Protein AF-A0A954R5W6-F1 (afdb_monomer)

Radius of gyration: 27.51 Å; Cα contacts (8 Å, |Δi|>4): 108; chains: 1; bounding box: 55×71×54 Å

Structure (mmCIF, N/CA/C/O backbone):
data_AF-A0A954R5W6-F1
#
_entry.id   AF-A0A954R5W6-F1
#
loop_
_atom_site.group_PDB
_atom_site.id
_atom_site.type_symbol
_atom_site.label_atom_id
_atom_site.label_alt_id
_atom_site.label_comp_id
_atom_site.label_asym_id
_atom_site.label_entity_id
_atom_site.label_seq_id
_atom_site.pdbx_PDB_ins_code
_atom_site.Cartn_x
_atom_site.Cartn_y
_atom_site.Cartn_z
_atom_site.occupancy
_atom_site.B_iso_or_equiv
_atom_site.auth_seq_id
_atom_site.auth_comp_id
_atom_site.auth_asym_id
_atom_site.auth_atom_id
_atom_site.pdbx_PDB_model_num
ATOM 1 N N . PHE A 1 1 ? 11.350 -0.983 -5.791 1.00 72.69 1 PHE A N 1
ATOM 2 C CA . PHE A 1 1 ? 9.907 -1.251 -5.670 1.00 72.69 1 PHE A CA 1
ATOM 3 C C . PHE A 1 1 ? 9.451 -1.275 -4.213 1.00 72.69 1 PHE A C 1
ATOM 5 O O . PHE A 1 1 ? 8.264 -1.115 -4.008 1.00 72.69 1 PHE A O 1
ATOM 12 N N . THR A 1 2 ? 10.356 -1.346 -3.229 1.00 81.62 2 THR A N 1
ATOM 13 C CA . THR A 1 2 ? 10.039 -1.202 -1.794 1.00 81.62 2 THR A CA 1
ATOM 14 C C . THR A 1 2 ? 10.583 0.105 -1.227 1.00 81.62 2 THR A C 1
ATOM 16 O O . THR A 1 2 ? 11.688 0.522 -1.595 1.00 81.62 2 THR A O 1
ATOM 19 N N . ASN A 1 3 ? 9.828 0.747 -0.337 1.00 83.06 3 ASN A N 1
ATOM 20 C CA . ASN A 1 3 ? 10.282 1.905 0.423 1.00 83.06 3 ASN A CA 1
ATOM 21 C C . ASN A 1 3 ? 11.009 1.399 1.677 1.00 83.06 3 ASN A C 1
ATOM 23 O O . ASN A 1 3 ? 10.400 0.838 2.579 1.00 83.06 3 ASN A O 1
ATOM 27 N N . ASN A 1 4 ? 12.330 1.574 1.733 1.00 84.25 4 ASN A N 1
ATOM 28 C CA . ASN A 1 4 ? 13.148 1.015 2.814 1.00 84.25 4 ASN A CA 1
ATOM 29 C C . ASN A 1 4 ? 12.971 1.746 4.159 1.00 84.25 4 ASN A C 1
ATOM 31 O O . ASN A 1 4 ? 13.339 1.209 5.199 1.00 84.25 4 ASN A O 1
ATOM 35 N N . ASN A 1 5 ? 12.452 2.977 4.137 1.00 84.75 5 ASN A N 1
ATOM 36 C CA . ASN A 1 5 ? 12.222 3.770 5.345 1.00 84.75 5 ASN A CA 1
ATOM 37 C C . ASN A 1 5 ? 10.812 3.545 5.897 1.00 84.75 5 ASN A C 1
ATOM 39 O O . ASN A 1 5 ? 10.626 3.507 7.109 1.00 84.75 5 ASN A O 1
ATOM 43 N N . SER A 1 6 ? 9.831 3.393 5.006 1.00 86.94 6 SER A N 1
ATOM 44 C CA . SER A 1 6 ? 8.439 3.124 5.356 1.00 86.94 6 SER A CA 1
ATOM 45 C C . SER A 1 6 ? 7.802 2.236 4.284 1.00 86.94 6 SER A C 1
ATOM 47 O O . SER A 1 6 ? 7.254 2.754 3.316 1.00 86.94 6 SER A O 1
ATOM 49 N N . PRO A 1 7 ? 7.863 0.899 4.423 1.00 88.75 7 PRO A N 1
ATOM 50 C CA . PRO A 1 7 ? 7.393 -0.026 3.386 1.00 88.75 7 PRO A CA 1
ATOM 51 C C . PRO A 1 7 ? 5.913 0.123 3.017 1.00 88.75 7 PRO A C 1
ATOM 53 O O . PRO A 1 7 ? 5.516 -0.306 1.942 1.00 88.75 7 PRO A O 1
ATOM 56 N N . LEU A 1 8 ? 5.107 0.724 3.898 1.00 91.38 8 LEU A N 1
ATOM 57 C CA . LEU A 1 8 ? 3.672 0.948 3.702 1.00 91.38 8 LEU A CA 1
ATOM 58 C C . LEU A 1 8 ? 3.342 2.307 3.061 1.00 91.38 8 LEU A C 1
ATOM 60 O O . LEU A 1 8 ? 2.208 2.502 2.639 1.00 91.38 8 LEU A O 1
ATOM 64 N N . ASP A 1 9 ? 4.308 3.228 3.012 1.00 91.56 9 ASP A N 1
ATOM 65 C CA . ASP A 1 9 ? 4.202 4.525 2.334 1.00 91.56 9 ASP A CA 1
ATOM 66 C C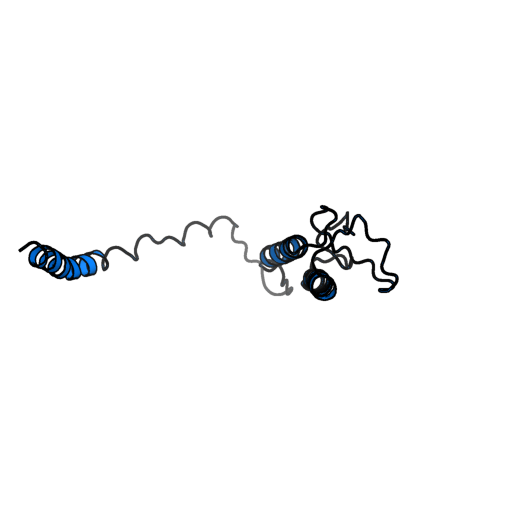 . ASP A 1 9 ? 4.668 4.345 0.882 1.00 91.56 9 ASP A C 1
ATOM 68 O O . ASP A 1 9 ? 5.864 4.371 0.553 1.00 91.56 9 ASP A O 1
ATOM 72 N N . VAL A 1 10 ? 3.695 4.063 0.023 1.00 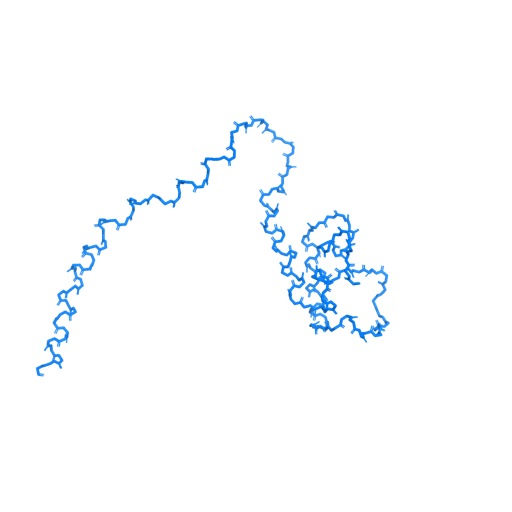89.94 10 VAL A N 1
ATOM 73 C CA . VAL A 1 10 ? 3.878 3.657 -1.370 1.00 89.94 10 VAL A CA 1
ATOM 74 C C . VAL A 1 10 ? 4.135 4.876 -2.245 1.00 89.94 10 VAL A C 1
ATOM 76 O O . VAL A 1 10 ? 4.887 4.780 -3.220 1.00 89.94 10 VAL A O 1
ATOM 79 N N . ASN A 1 11 ? 3.509 6.012 -1.928 1.00 89.88 11 ASN A N 1
ATOM 80 C CA . ASN A 1 11 ? 3.668 7.265 -2.666 1.00 89.88 11 ASN A CA 1
ATOM 81 C C . ASN A 1 11 ? 4.817 8.154 -2.153 1.00 89.88 11 ASN A C 1
ATOM 83 O O . ASN A 1 11 ? 5.134 9.145 -2.813 1.00 89.88 11 ASN A O 1
ATOM 87 N N . ALA A 1 12 ? 5.474 7.759 -1.060 1.00 88.12 12 ALA A N 1
ATOM 88 C CA . ALA A 1 12 ? 6.568 8.469 -0.409 1.00 88.12 12 ALA A CA 1
ATOM 89 C C . ALA A 1 12 ? 6.197 9.893 0.038 1.00 88.12 12 ALA A C 1
ATOM 91 O O . ALA A 1 12 ? 7.041 10.796 -0.009 1.00 88.12 12 ALA A O 1
ATOM 92 N N . ASP A 1 13 ? 4.945 10.107 0.454 1.00 88.62 13 ASP A N 1
ATOM 93 C CA . ASP A 1 13 ? 4.480 11.396 0.976 1.00 88.62 13 ASP A CA 1
ATOM 94 C C . ASP A 1 13 ? 4.753 11.581 2.482 1.00 88.62 13 ASP A C 1
ATOM 96 O O . ASP A 1 13 ? 4.564 12.677 3.020 1.00 88.62 13 ASP A O 1
ATOM 100 N N . GLY A 1 14 ? 5.282 10.544 3.140 1.00 89.12 14 GLY A N 1
ATOM 101 C CA . GLY A 1 14 ? 5.630 10.537 4.557 1.00 89.12 14 GLY A CA 1
ATOM 102 C C . GLY A 1 14 ? 4.498 10.079 5.477 1.00 89.12 14 GLY A C 1
ATOM 103 O O . GLY A 1 14 ? 4.717 9.978 6.687 1.00 89.12 14 GLY A O 1
ATOM 104 N N . PHE A 1 15 ? 3.318 9.776 4.939 1.00 90.38 15 PHE A N 1
ATOM 105 C CA . PHE A 1 15 ? 2.173 9.271 5.679 1.00 90.38 15 PHE A CA 1
ATOM 106 C C . PHE A 1 15 ? 1.707 7.950 5.079 1.00 90.38 15 PHE A C 1
ATOM 108 O O . PHE A 1 15 ? 1.677 7.768 3.874 1.00 90.38 15 PHE A O 1
ATOM 115 N N . VAL A 1 16 ? 1.282 7.023 5.933 1.00 91.44 16 VAL A N 1
ATOM 116 C CA . VAL A 1 16 ? 0.571 5.831 5.463 1.00 91.44 16 VAL A CA 1
ATOM 117 C C . VAL A 1 16 ? -0.915 6.156 5.491 1.00 91.44 16 VAL A C 1
ATOM 119 O O . VAL A 1 16 ? -1.506 6.314 6.563 1.00 91.44 16 VAL A O 1
ATOM 122 N N . SER A 1 17 ? -1.516 6.292 4.317 1.00 92.12 17 SER A N 1
ATOM 123 C CA . SER A 1 17 ? -2.901 6.717 4.145 1.00 92.12 17 SER A CA 1
ATOM 124 C C . SER A 1 17 ? -3.645 5.828 3.135 1.00 92.12 17 SER A C 1
ATOM 126 O O . SER A 1 17 ? -3.051 4.975 2.472 1.00 92.12 17 SER A O 1
ATOM 128 N N . PRO A 1 18 ? -4.974 5.981 2.981 1.00 94.00 18 PRO A N 1
ATOM 129 C CA . PRO A 1 18 ? -5.733 5.187 2.013 1.00 94.00 18 PRO A CA 1
ATOM 130 C C . PRO A 1 18 ? -5.233 5.305 0.563 1.00 94.00 18 PRO A C 1
ATOM 132 O O . PRO A 1 18 ? -5.507 4.414 -0.243 1.00 94.00 18 PRO A O 1
ATOM 135 N N . ILE A 1 19 ? -4.498 6.372 0.219 1.00 93.12 19 ILE A N 1
ATOM 136 C CA . ILE A 1 19 ? -3.912 6.531 -1.117 1.00 93.12 19 ILE A CA 1
ATOM 137 C C . ILE A 1 19 ? -2.900 5.420 -1.426 1.00 93.12 19 ILE A C 1
ATOM 139 O O . ILE A 1 19 ? -2.875 4.933 -2.555 1.00 93.12 19 ILE A O 1
ATOM 143 N N . ASP A 1 20 ? -2.136 4.959 -0.432 1.00 93.19 20 ASP A N 1
ATOM 144 C CA . ASP A 1 20 ? -1.105 3.937 -0.604 1.00 93.19 20 ASP A CA 1
ATOM 145 C C . ASP A 1 20 ? -1.723 2.603 -1.018 1.00 93.19 20 ASP A C 1
ATOM 147 O O . ASP A 1 20 ? -1.288 1.966 -1.978 1.00 93.19 20 ASP A O 1
ATOM 151 N N . ALA A 1 21 ? -2.828 2.229 -0.367 1.00 93.94 21 ALA A N 1
ATOM 152 C CA . ALA A 1 21 ? -3.591 1.038 -0.721 1.00 93.94 21 ALA A CA 1
ATOM 153 C C . ALA A 1 21 ? -4.178 1.147 -2.138 1.00 93.94 21 ALA A C 1
ATOM 155 O O . ALA A 1 21 ? -4.123 0.188 -2.912 1.00 93.94 21 ALA A O 1
ATOM 156 N N . LEU A 1 22 ? -4.714 2.318 -2.506 1.00 94.94 22 LEU A N 1
ATOM 157 C CA . LEU A 1 22 ? -5.298 2.542 -3.831 1.00 94.94 22 LEU A CA 1
ATOM 158 C C . LEU A 1 22 ? -4.263 2.435 -4.953 1.00 94.94 22 LEU A C 1
ATOM 160 O O . LEU A 1 22 ? -4.579 1.894 -6.013 1.00 94.94 22 LEU A O 1
ATOM 164 N N . VAL A 1 23 ? -3.034 2.906 -4.732 1.00 92.69 23 VAL A N 1
ATOM 165 C CA . VAL A 1 23 ? -1.949 2.775 -5.713 1.00 92.69 23 VAL A CA 1
ATOM 166 C C . VAL A 1 23 ? -1.670 1.300 -6.016 1.00 92.69 23 VAL A C 1
ATOM 168 O O . VAL A 1 23 ? -1.636 0.913 -7.187 1.00 92.69 23 VAL A O 1
ATOM 171 N N . ILE A 1 24 ? -1.538 0.458 -4.987 1.00 91.38 24 ILE A N 1
ATOM 172 C CA . ILE A 1 24 ? -1.259 -0.973 -5.171 1.00 91.38 24 ILE A CA 1
ATOM 173 C C . ILE A 1 24 ? -2.458 -1.685 -5.826 1.00 91.38 24 ILE A C 1
ATOM 175 O O . ILE A 1 24 ? -2.276 -2.459 -6.768 1.00 91.38 24 ILE A O 1
ATOM 179 N N . ILE A 1 25 ? -3.693 -1.390 -5.401 1.00 93.81 25 ILE A N 1
ATOM 180 C CA . ILE A 1 25 ? -4.916 -1.961 -5.998 1.00 93.81 25 ILE A CA 1
ATOM 181 C C . ILE A 1 25 ? -5.015 -1.611 -7.486 1.00 93.81 25 ILE A C 1
ATOM 183 O O . ILE A 1 25 ? -5.308 -2.479 -8.308 1.00 93.81 25 ILE A O 1
ATOM 187 N N . ASN A 1 26 ? -4.741 -0.359 -7.855 1.00 93.12 26 ASN A N 1
ATOM 188 C CA . ASN A 1 26 ? -4.749 0.057 -9.254 1.00 93.12 26 ASN A CA 1
ATOM 189 C C . ASN A 1 26 ? -3.673 -0.677 -10.063 1.00 93.12 26 ASN A C 1
ATOM 191 O O . ASN A 1 26 ? -3.960 -1.140 -11.166 1.00 93.12 26 ASN A O 1
ATOM 195 N N . ALA A 1 27 ? -2.472 -0.855 -9.505 1.00 90.81 27 ALA A N 1
ATOM 196 C CA . ALA A 1 27 ? -1.395 -1.606 -10.149 1.00 90.81 27 ALA A CA 1
ATOM 197 C C . ALA A 1 27 ? -1.727 -3.101 -10.330 1.00 90.81 27 ALA A C 1
ATOM 199 O O . ALA A 1 27 ? -1.322 -3.710 -11.329 1.00 90.81 27 ALA A O 1
ATOM 200 N N . LEU A 1 28 ? -2.465 -3.695 -9.387 1.00 91.38 28 LEU A N 1
ATOM 201 C CA . LEU A 1 28 ? -2.988 -5.059 -9.489 1.00 91.38 28 LEU A CA 1
ATOM 202 C C . LEU A 1 28 ? -4.102 -5.160 -10.535 1.00 91.38 28 LEU A C 1
ATOM 204 O O . LEU A 1 28 ? -4.115 -6.102 -11.319 1.00 91.38 28 LEU A O 1
ATOM 208 N N . ASN A 1 29 ? -5.008 -4.188 -10.598 1.00 92.56 29 ASN A N 1
ATOM 209 C CA . ASN A 1 29 ? -6.096 -4.190 -11.575 1.00 92.56 29 ASN A CA 1
ATOM 210 C C . ASN A 1 29 ? -5.609 -3.926 -13.008 1.00 92.56 29 ASN A C 1
ATOM 212 O O . ASN A 1 29 ? -6.213 -4.429 -13.953 1.00 92.56 29 ASN A O 1
ATOM 216 N N . SER A 1 30 ? -4.528 -3.159 -13.189 1.00 90.00 30 SER A N 1
ATOM 217 C CA . SER A 1 30 ? -3.998 -2.831 -14.518 1.00 90.00 30 SER A CA 1
ATOM 218 C C . SER A 1 30 ? -3.182 -3.961 -15.147 1.00 90.00 30 SER A C 1
ATOM 220 O O . SER A 1 30 ? -3.242 -4.156 -16.359 1.00 90.00 30 SER A O 1
ATOM 222 N N . GLY A 1 31 ? -2.424 -4.712 -14.342 1.00 86.31 31 GLY A N 1
ATOM 223 C CA . GLY A 1 31 ? -1.470 -5.705 -14.852 1.00 86.31 31 GLY A CA 1
ATOM 224 C C . GLY A 1 31 ? -1.415 -7.017 -14.076 1.00 86.31 31 GLY A C 1
ATOM 225 O O . GLY A 1 31 ? -0.515 -7.818 -14.316 1.00 86.31 31 GLY A O 1
ATOM 226 N N . GLY A 1 32 ? -2.333 -7.236 -13.133 1.00 89.44 32 GLY A N 1
ATOM 227 C CA . GLY A 1 32 ? -2.373 -8.429 -12.292 1.00 89.44 32 GLY A CA 1
ATOM 228 C C . GLY A 1 32 ? -1.196 -8.548 -11.323 1.00 89.44 32 GLY A C 1
ATOM 229 O O . GLY A 1 32 ? -0.315 -7.685 -11.248 1.00 89.44 32 GLY A O 1
ATOM 230 N N . ALA A 1 33 ? -1.177 -9.661 -10.591 1.00 91.00 33 ALA A N 1
ATOM 231 C CA . ALA A 1 33 ? -0.022 -10.050 -9.795 1.00 91.00 33 ALA A CA 1
ATOM 232 C C . ALA A 1 33 ? 1.143 -10.453 -10.713 1.00 91.00 33 ALA A C 1
ATOM 234 O O . ALA A 1 33 ? 0.949 -11.194 -11.680 1.00 91.00 33 ALA A O 1
ATOM 235 N N . ARG A 1 34 ? 2.349 -9.955 -10.434 1.00 91.00 34 ARG A N 1
ATOM 236 C CA . ARG A 1 34 ? 3.515 -10.121 -11.317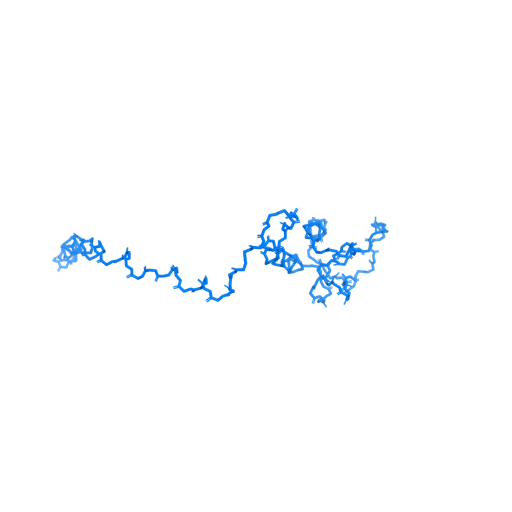 1.00 91.00 34 ARG A CA 1
ATOM 237 C C . ARG A 1 34 ? 4.825 -9.997 -10.559 1.00 91.00 34 ARG A C 1
ATOM 239 O O . ARG A 1 34 ? 4.893 -9.302 -9.552 1.00 91.00 34 ARG A O 1
ATOM 246 N N . SER A 1 35 ? 5.877 -10.626 -11.080 1.00 88.94 35 SER A N 1
ATOM 247 C CA . SER A 1 35 ? 7.226 -10.411 -10.556 1.00 88.94 35 SER A CA 1
ATOM 248 C C . SER A 1 35 ? 7.714 -9.005 -10.888 1.00 88.94 35 SER A C 1
ATOM 250 O O . SER A 1 35 ? 7.653 -8.571 -12.041 1.00 88.94 35 SER A O 1
ATOM 252 N N . LEU A 1 36 ? 8.231 -8.316 -9.877 1.00 83.19 36 LEU A N 1
ATOM 253 C CA . LEU A 1 36 ? 8.943 -7.048 -10.012 1.00 83.19 36 LEU A CA 1
ATOM 254 C C . LEU A 1 36 ? 10.440 -7.298 -10.242 1.00 83.19 36 LEU A C 1
ATOM 256 O O . LEU A 1 36 ? 11.117 -6.497 -10.888 1.00 83.19 36 LEU A O 1
ATOM 260 N N . MET A 1 37 ? 10.943 -8.456 -9.797 1.00 73.31 37 MET A N 1
ATOM 261 C CA . MET A 1 37 ? 12.265 -8.987 -10.122 1.00 73.31 37 MET A CA 1
ATOM 262 C C . MET A 1 37 ? 12.224 -9.714 -11.477 1.00 73.31 37 MET A C 1
ATOM 264 O O . MET A 1 37 ? 12.024 -10.925 -11.552 1.00 73.31 37 MET A O 1
ATOM 268 N N . GLY A 1 38 ? 12.366 -8.980 -12.580 1.00 60.25 38 GLY A N 1
ATOM 269 C CA . GLY A 1 38 ? 12.481 -9.584 -13.919 1.00 60.25 38 GLY A CA 1
ATOM 270 C C . GLY A 1 38 ? 11.842 -8.784 -15.049 1.00 60.25 38 GLY A C 1
ATOM 271 O O . GLY A 1 38 ? 12.142 -9.028 -16.216 1.00 60.25 38 GLY A O 1
ATOM 272 N N . GLY A 1 39 ? 11.012 -7.795 -14.723 1.00 52.75 39 GLY A N 1
ATOM 273 C CA . GLY A 1 39 ? 10.507 -6.846 -15.704 1.00 52.75 39 GLY A CA 1
ATOM 274 C C . GLY A 1 39 ? 11.586 -5.835 -16.076 1.00 52.75 39 GLY A C 1
ATOM 275 O O . GLY A 1 39 ? 11.773 -4.844 -15.375 1.00 52.75 39 GLY A O 1
ATOM 276 N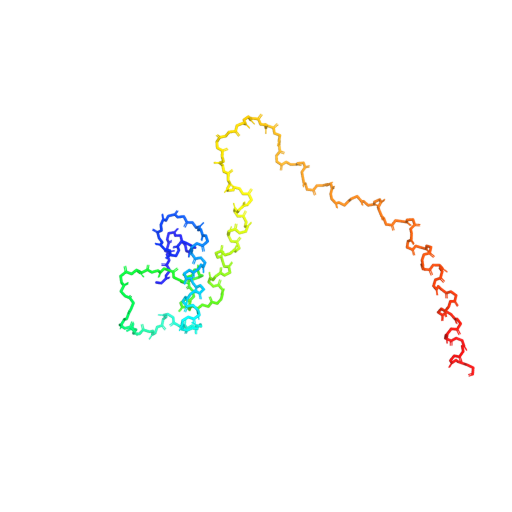 N . LEU A 1 40 ? 12.258 -6.048 -17.211 1.00 45.81 40 LEU A N 1
ATOM 277 C CA . LEU A 1 40 ? 12.670 -4.916 -18.038 1.00 45.81 40 LEU A CA 1
ATOM 278 C C . LEU A 1 40 ? 11.423 -4.049 -18.204 1.00 45.81 40 LEU A C 1
ATOM 280 O O . LEU A 1 40 ? 10.392 -4.543 -18.663 1.00 45.81 40 LEU A O 1
ATOM 284 N N . GLY A 1 41 ? 11.497 -2.820 -17.698 1.00 44.34 41 GLY A N 1
ATOM 285 C CA . GLY A 1 41 ? 10.364 -1.917 -17.620 1.00 44.34 41 GLY A CA 1
ATOM 286 C C . GLY A 1 41 ? 9.629 -1.872 -18.951 1.00 44.34 41 GLY A C 1
ATOM 287 O O . GLY A 1 41 ? 10.227 -1.578 -19.983 1.00 44.34 41 GLY A O 1
ATOM 288 N N . GLY A 1 42 ? 8.326 -2.153 -18.914 1.00 41.53 42 GLY A N 1
ATOM 289 C CA . GLY A 1 42 ? 7.431 -1.591 -19.907 1.00 41.53 42 GLY A CA 1
ATOM 290 C C . GLY A 1 42 ? 7.603 -0.081 -19.826 1.00 41.53 42 GLY A C 1
ATOM 291 O O . GLY A 1 42 ? 7.154 0.552 -18.872 1.00 41.53 42 GLY A O 1
ATOM 292 N N . GLU A 1 43 ? 8.362 0.456 -20.771 1.00 46.31 43 GLU A N 1
ATOM 293 C CA . GLU A 1 43 ? 8.553 1.877 -21.005 1.00 46.31 43 GLU A CA 1
ATOM 294 C C . GLU A 1 43 ? 7.167 2.494 -21.237 1.00 46.31 43 GLU A C 1
ATOM 296 O O . GLU A 1 43 ? 6.612 2.392 -22.328 1.00 46.31 43 GLU A O 1
ATOM 301 N N . GLY A 1 44 ? 6.535 3.039 -20.195 1.00 43.50 44 GLY A N 1
ATOM 302 C CA . GLY A 1 44 ? 5.150 3.494 -20.335 1.00 43.50 44 GLY A CA 1
ATOM 303 C C . GLY A 1 44 ? 4.563 4.333 -19.208 1.00 43.50 44 GLY A C 1
ATOM 304 O O . GLY A 1 44 ? 3.708 5.163 -19.491 1.00 43.50 44 GLY A O 1
ATOM 305 N N . GLU A 1 45 ? 5.017 4.207 -17.961 1.00 49.28 45 GLU A N 1
ATOM 306 C CA . GLU A 1 45 ? 4.441 4.989 -16.855 1.00 49.28 45 GLU A CA 1
ATOM 307 C C . GLU A 1 45 ? 5.511 5.879 -16.229 1.00 49.28 45 GLU A C 1
ATOM 309 O O . GLU A 1 45 ? 6.308 5.488 -15.377 1.00 49.28 45 GLU A O 1
ATOM 314 N N . GLY A 1 46 ? 5.577 7.097 -16.763 1.00 41.38 46 GLY A N 1
ATOM 315 C CA . GLY A 1 46 ? 6.519 8.119 -16.357 1.00 41.38 46 GLY A CA 1
ATOM 316 C C . GLY A 1 46 ? 6.444 8.459 -14.867 1.00 41.38 46 GLY A C 1
ATOM 317 O O . GLY A 1 46 ? 5.381 8.600 -14.276 1.00 41.38 46 GLY A O 1
ATOM 318 N N . ALA A 1 47 ? 7.628 8.690 -14.310 1.00 44.84 47 ALA A N 1
ATOM 319 C CA . ALA A 1 47 ? 7.908 9.722 -13.315 1.00 44.84 47 ALA A CA 1
ATOM 320 C C . ALA A 1 47 ? 7.216 9.679 -11.939 1.00 44.84 47 ALA A C 1
ATOM 322 O O . ALA A 1 47 ? 7.454 10.602 -11.164 1.00 44.84 47 ALA A O 1
ATOM 323 N N . ASN A 1 48 ? 6.492 8.622 -11.561 1.00 53.69 48 ASN A N 1
ATOM 324 C CA . ASN A 1 48 ? 6.195 8.383 -10.147 1.00 53.69 48 ASN A CA 1
ATOM 325 C C . ASN A 1 48 ? 6.641 6.979 -9.737 1.00 53.69 48 ASN A C 1
ATOM 327 O O . ASN A 1 48 ? 5.979 5.982 -10.018 1.00 53.69 48 ASN A O 1
ATOM 331 N N . ARG A 1 49 ? 7.832 6.890 -9.131 1.00 70.88 49 ARG A N 1
ATOM 332 C CA . ARG A 1 49 ? 8.356 5.630 -8.592 1.00 70.88 49 ARG A CA 1
ATOM 333 C C . ARG A 1 49 ? 7.582 5.292 -7.323 1.00 70.88 49 ARG A C 1
ATOM 335 O O . ARG A 1 49 ? 8.050 5.573 -6.229 1.00 70.88 49 ARG A O 1
ATOM 342 N N . PHE A 1 50 ? 6.414 4.691 -7.496 1.00 81.62 50 PHE A N 1
ATOM 343 C CA . PHE A 1 50 ? 5.673 4.099 -6.396 1.00 81.62 50 PHE A CA 1
ATOM 344 C C . PHE A 1 50 ? 6.395 2.862 -5.861 1.00 81.62 50 PHE A C 1
ATOM 346 O O . PHE A 1 50 ? 6.994 2.081 -6.612 1.00 81.62 50 PHE A O 1
ATOM 353 N N . PHE A 1 51 ? 6.319 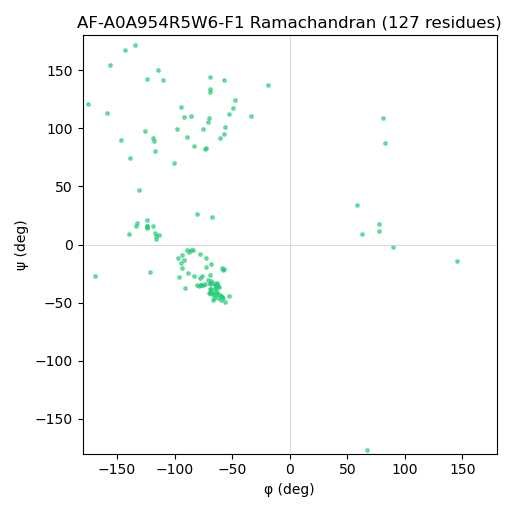2.681 -4.550 1.00 88.38 51 PHE A N 1
ATOM 354 C CA . PHE A 1 51 ? 6.909 1.560 -3.840 1.00 88.38 51 PHE A CA 1
ATOM 355 C C . PHE A 1 51 ? 5.849 0.500 -3.523 1.00 88.38 51 PHE A C 1
ATOM 357 O O . PHE A 1 51 ? 5.423 0.350 -2.388 1.00 88.38 51 PHE A O 1
ATOM 364 N N . ILE A 1 52 ? 5.378 -0.191 -4.562 1.00 89.56 52 ILE A N 1
ATOM 365 C CA . ILE A 1 52 ? 4.218 -1.097 -4.498 1.00 89.56 52 ILE A CA 1
ATOM 366 C C . ILE A 1 52 ? 4.488 -2.472 -3.866 1.00 89.56 52 ILE A C 1
ATOM 368 O O . ILE A 1 52 ? 3.542 -3.228 -3.681 1.00 89.56 52 ILE A O 1
ATOM 372 N N . ASP A 1 53 ? 5.750 -2.800 -3.586 1.00 90.19 53 ASP A N 1
ATOM 373 C CA . ASP A 1 53 ? 6.158 -4.023 -2.884 1.00 90.19 53 ASP A CA 1
ATOM 374 C C . ASP A 1 53 ? 6.384 -3.676 -1.415 1.00 90.19 53 ASP A C 1
ATOM 376 O O . ASP A 1 53 ? 7.421 -3.098 -1.060 1.00 90.19 53 ASP A O 1
ATOM 380 N N . THR A 1 54 ? 5.388 -3.973 -0.585 1.00 90.19 54 THR A N 1
ATOM 381 C CA . THR A 1 54 ? 5.373 -3.558 0.823 1.00 90.19 54 THR A CA 1
ATOM 382 C C . THR A 1 54 ? 5.943 -4.629 1.746 1.00 90.19 54 THR A C 1
ATOM 384 O O . THR A 1 54 ? 6.380 -4.308 2.854 1.00 90.19 54 THR A O 1
ATOM 387 N N . ASN A 1 55 ? 5.983 -5.891 1.301 1.00 91.12 55 ASN A N 1
ATOM 388 C CA . ASN A 1 55 ? 6.521 -7.014 2.072 1.00 91.12 55 ASN A CA 1
ATOM 389 C C . ASN A 1 55 ? 7.986 -7.361 1.714 1.00 91.12 55 ASN A C 1
ATOM 391 O O . ASN A 1 55 ? 8.636 -8.098 2.459 1.00 91.12 55 ASN A O 1
ATOM 395 N N . GLY A 1 56 ? 8.518 -6.800 0.626 1.00 89.44 56 GLY A N 1
ATOM 396 C CA . GLY A 1 56 ? 9.891 -6.957 0.150 1.00 89.44 56 GLY A CA 1
ATOM 397 C C . GLY A 1 56 ? 10.174 -8.277 -0.569 1.00 89.44 56 GLY A C 1
ATOM 398 O O . GLY A 1 56 ? 11.345 -8.656 -0.671 1.00 89.44 56 GLY A O 1
ATOM 399 N N . ASP A 1 57 ? 9.153 -9.005 -1.027 1.00 90.69 57 ASP A N 1
ATOM 400 C CA . ASP A 1 57 ? 9.326 -10.313 -1.670 1.00 90.69 57 ASP A CA 1
ATOM 401 C C . ASP A 1 57 ? 9.648 -10.227 -3.174 1.00 90.69 57 ASP A C 1
ATOM 403 O O . ASP A 1 57 ? 9.966 -11.239 -3.809 1.00 90.69 57 ASP A O 1
ATOM 407 N N . GLY A 1 58 ? 9.644 -9.017 -3.743 1.00 88.94 58 GLY A N 1
ATOM 408 C CA . GLY A 1 58 ? 9.931 -8.782 -5.151 1.00 88.94 58 GLY A CA 1
ATOM 409 C C . GLY A 1 58 ? 8.777 -9.116 -6.089 1.00 88.94 58 GLY A C 1
ATOM 410 O O . GLY A 1 58 ? 8.988 -9.163 -7.308 1.00 88.94 58 GLY A O 1
ATOM 411 N N . LEU A 1 59 ? 7.577 -9.349 -5.565 1.00 91.44 59 LEU A N 1
ATOM 412 C CA . LEU A 1 59 ? 6.347 -9.571 -6.307 1.00 91.44 59 LEU A CA 1
ATOM 413 C C . LEU A 1 59 ? 5.374 -8.420 -6.031 1.00 91.44 59 LEU A C 1
ATOM 415 O O . LEU A 1 59 ? 5.375 -7.807 -4.978 1.00 91.44 59 LEU A O 1
ATOM 419 N N . LEU A 1 60 ? 4.526 -8.118 -7.010 1.00 92.12 60 LEU A N 1
ATOM 420 C CA . LEU A 1 60 ? 3.294 -7.385 -6.761 1.00 92.12 60 LEU A CA 1
ATOM 421 C C . LEU A 1 60 ? 2.189 -8.415 -6.573 1.00 92.12 60 LEU A C 1
ATOM 423 O O . LEU A 1 60 ? 1.882 -9.171 -7.501 1.00 92.12 60 LEU A O 1
ATOM 427 N N . SER A 1 61 ? 1.576 -8.423 -5.400 1.00 93.88 61 SER A N 1
ATOM 428 C CA . SER A 1 61 ? 0.548 -9.374 -5.006 1.00 93.88 61 SER A CA 1
ATOM 429 C C . SER A 1 61 ? -0.531 -8.706 -4.140 1.00 93.88 61 SER A C 1
ATOM 431 O O . SER A 1 61 ? -0.348 -7.602 -3.628 1.00 93.88 61 SER A O 1
ATOM 433 N N . PRO A 1 62 ? -1.679 -9.367 -3.914 1.00 94.12 62 PRO A N 1
ATOM 434 C CA . PRO A 1 62 ? -2.651 -8.893 -2.930 1.00 94.12 62 PRO A CA 1
ATOM 435 C C . PRO A 1 62 ? -2.081 -8.772 -1.507 1.00 94.12 62 PRO A C 1
ATOM 437 O O . PRO A 1 62 ? -2.625 -8.012 -0.708 1.00 94.12 62 PRO A O 1
ATOM 440 N N . MET A 1 63 ? -0.997 -9.489 -1.183 1.00 94.25 63 MET A N 1
ATOM 441 C CA . MET A 1 63 ? -0.351 -9.413 0.130 1.00 94.25 63 MET A CA 1
ATOM 442 C C . MET A 1 63 ? 0.202 -8.011 0.405 1.00 94.25 63 MET A C 1
ATOM 444 O O . MET A 1 63 ? 0.120 -7.535 1.538 1.00 94.25 63 MET A O 1
ATOM 448 N N . ASP A 1 64 ? 0.664 -7.322 -0.640 1.00 92.56 64 ASP A N 1
ATOM 449 C CA . ASP A 1 64 ? 1.209 -5.970 -0.538 1.00 92.56 64 ASP A CA 1
ATOM 450 C C . ASP A 1 64 ? 0.150 -4.945 -0.110 1.00 92.56 64 ASP A C 1
ATOM 452 O O . ASP A 1 64 ? 0.411 -4.062 0.708 1.00 92.56 64 ASP A O 1
ATOM 456 N N . VAL A 1 65 ? -1.083 -5.103 -0.607 1.00 95.12 65 VAL A N 1
ATOM 457 C CA . VAL A 1 65 ? -2.243 -4.278 -0.222 1.00 95.12 65 VAL A CA 1
ATOM 458 C C . VAL A 1 65 ? -2.671 -4.562 1.216 1.00 95.12 65 VAL A C 1
ATOM 460 O O . VAL A 1 65 ? -3.025 -3.643 1.958 1.00 95.12 65 VAL A O 1
ATOM 463 N N . LEU A 1 66 ? -2.682 -5.839 1.611 1.00 95.44 66 LEU A N 1
ATOM 464 C CA . LEU A 1 66 ? -3.195 -6.255 2.916 1.00 95.44 66 LEU A CA 1
ATOM 465 C C . LEU A 1 66 ? -2.399 -5.638 4.068 1.00 95.44 66 LEU A C 1
ATOM 467 O O . LEU A 1 66 ? -3.004 -5.249 5.067 1.00 95.44 66 LEU A O 1
ATOM 471 N N . GLY A 1 67 ? -1.079 -5.490 3.916 1.00 92.19 67 GLY A N 1
ATOM 472 C CA . GLY A 1 67 ? -0.236 -4.811 4.904 1.00 92.19 67 GLY A CA 1
ATOM 473 C C . GLY A 1 67 ? -0.688 -3.373 5.174 1.00 92.19 67 GLY A C 1
ATOM 474 O O . GLY A 1 67 ? -0.852 -2.981 6.331 1.00 92.19 67 GLY A O 1
ATOM 475 N N . VAL A 1 68 ? -0.975 -2.615 4.110 1.00 92.12 68 VAL A N 1
ATOM 476 C CA . VAL A 1 68 ? -1.439 -1.222 4.206 1.00 92.12 68 VAL A CA 1
ATOM 477 C C . VAL A 1 68 ? -2.826 -1.149 4.842 1.00 92.12 68 VAL A C 1
ATOM 479 O O . VAL A 1 68 ? -3.036 -0.384 5.779 1.00 92.12 68 VAL A O 1
ATOM 482 N N . ILE A 1 69 ? -3.775 -1.977 4.393 1.00 93.62 69 ILE A N 1
ATOM 483 C CA . ILE A 1 69 ? -5.139 -1.996 4.951 1.00 93.62 69 ILE A CA 1
ATOM 484 C C . ILE A 1 69 ? -5.120 -2.357 6.436 1.00 93.62 69 ILE A C 1
ATOM 486 O O . ILE A 1 69 ? -5.818 -1.728 7.232 1.00 93.62 69 ILE A O 1
ATOM 490 N N . ASN A 1 70 ? 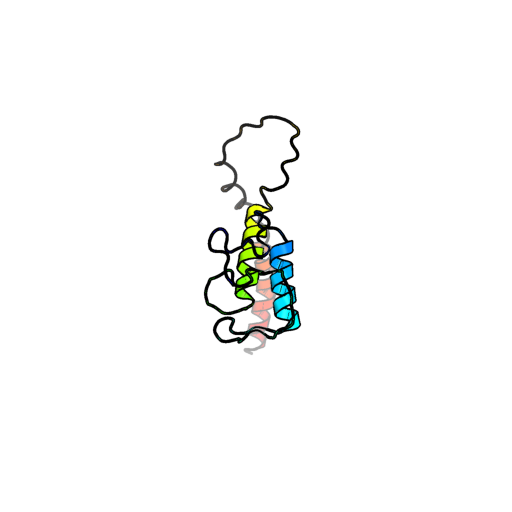-4.325 -3.356 6.821 1.00 93.88 70 ASN A N 1
ATOM 491 C CA . ASN A 1 70 ? -4.221 -3.757 8.216 1.00 93.88 70 ASN A CA 1
ATOM 492 C C . ASN A 1 70 ? -3.668 -2.615 9.074 1.00 93.88 70 ASN A C 1
ATOM 494 O O . ASN A 1 70 ? -4.265 -2.286 10.096 1.00 93.88 70 ASN A O 1
ATOM 498 N N . TYR A 1 71 ? -2.598 -1.957 8.618 1.00 93.31 71 TYR A N 1
ATOM 499 C CA . TYR A 1 71 ? -2.060 -0.777 9.292 1.00 93.31 71 TYR A CA 1
ATOM 500 C C . TYR A 1 71 ? -3.122 0.311 9.458 1.00 93.31 71 TYR A C 1
ATOM 502 O O . TYR A 1 71 ? -3.339 0.790 10.572 1.00 93.31 71 TYR A O 1
ATOM 510 N N . LEU A 1 72 ? -3.835 0.655 8.381 1.00 91.62 72 LEU A N 1
ATOM 511 C CA . LEU A 1 72 ? -4.887 1.664 8.427 1.00 91.62 72 LEU A CA 1
ATOM 512 C C . LEU A 1 72 ? -5.973 1.273 9.425 1.00 91.62 72 LEU A C 1
ATOM 514 O O . LEU A 1 72 ? -6.333 2.098 10.252 1.00 91.62 72 LEU A O 1
ATOM 518 N N . ASN A 1 73 ? -6.447 0.030 9.438 1.00 91.19 73 ASN A N 1
ATOM 519 C CA . ASN A 1 73 ? -7.472 -0.402 10.390 1.00 91.19 73 ASN A CA 1
ATOM 520 C C . ASN A 1 73 ? -6.986 -0.353 11.847 1.00 91.19 73 ASN A C 1
ATOM 522 O O . ASN A 1 73 ? -7.765 -0.013 12.736 1.00 91.19 73 ASN A O 1
ATOM 526 N N . THR A 1 74 ? -5.704 -0.635 12.101 1.00 90.56 74 THR A N 1
ATOM 527 C CA . THR A 1 74 ? -5.125 -0.549 13.452 1.00 90.56 74 THR A CA 1
ATOM 528 C C . THR A 1 74 ? -4.867 0.889 13.913 1.00 90.56 74 THR A C 1
ATOM 530 O O . THR A 1 74 ? -5.071 1.205 15.086 1.00 90.56 74 THR A O 1
ATOM 533 N N . ASN A 1 75 ? -4.481 1.785 13.000 1.00 82.31 75 ASN A N 1
ATOM 534 C CA . ASN A 1 75 ? -4.150 3.178 13.316 1.00 82.31 75 ASN A CA 1
ATOM 535 C C . ASN A 1 75 ? -5.329 4.150 13.142 1.00 82.31 75 ASN A C 1
ATOM 537 O O . ASN A 1 75 ? -5.299 5.245 13.700 1.00 82.31 75 ASN A O 1
ATOM 541 N N . SER A 1 76 ? -6.400 3.755 12.450 1.00 65.69 76 SER A N 1
ATOM 542 C CA . SER A 1 76 ? -7.617 4.569 12.279 1.00 65.69 76 SER A CA 1
ATOM 543 C C . SER A 1 76 ? -8.408 4.737 13.582 1.00 65.69 76 SER A C 1
ATOM 545 O O . SER A 1 76 ? -9.198 5.668 13.693 1.00 65.69 76 SER A O 1
ATOM 547 N N . GLY A 1 77 ? -8.158 3.900 14.599 1.00 56.44 77 GLY A N 1
ATOM 548 C CA . GLY A 1 77 ? -8.666 4.104 15.963 1.00 56.44 77 GLY A CA 1
ATOM 549 C C . GLY A 1 77 ? -7.979 5.242 16.737 1.00 56.44 77 GLY A C 1
ATOM 550 O O . GLY A 1 77 ? -8.476 5.641 17.783 1.00 56.44 77 GLY A O 1
ATOM 551 N N . HIS A 1 78 ? -6.863 5.779 16.227 1.00 54.34 78 HIS A N 1
ATOM 552 C CA . HIS A 1 78 ? -6.027 6.786 16.898 1.00 54.34 78 HIS A CA 1
ATOM 553 C C . HIS A 1 78 ? -5.818 8.067 16.059 1.00 54.34 78 HIS A C 1
ATOM 555 O O . HIS A 1 78 ? -4.941 8.870 16.367 1.00 54.34 78 HIS A O 1
ATOM 561 N N . GLY A 1 79 ? -6.601 8.271 14.992 1.00 51.16 79 GLY A N 1
ATOM 562 C CA . GLY A 1 79 ? -6.261 9.206 13.913 1.00 51.16 79 GLY A CA 1
ATOM 563 C C . GLY A 1 79 ? -7.354 10.184 13.487 1.00 51.16 79 GLY A C 1
ATOM 564 O O . GLY A 1 79 ? -7.566 10.367 12.296 1.00 51.16 79 GLY A O 1
ATOM 565 N N . ALA A 1 80 ? -8.021 10.837 14.437 1.00 49.56 80 ALA A N 1
ATOM 566 C CA . ALA A 1 80 ? -8.622 12.152 14.215 1.00 49.56 80 ALA A CA 1
ATOM 567 C C . ALA A 1 80 ? -8.374 13.006 15.462 1.00 49.56 80 ALA A C 1
ATOM 569 O O . ALA A 1 80 ? -9.264 13.218 16.283 1.00 49.56 80 ALA A O 1
ATO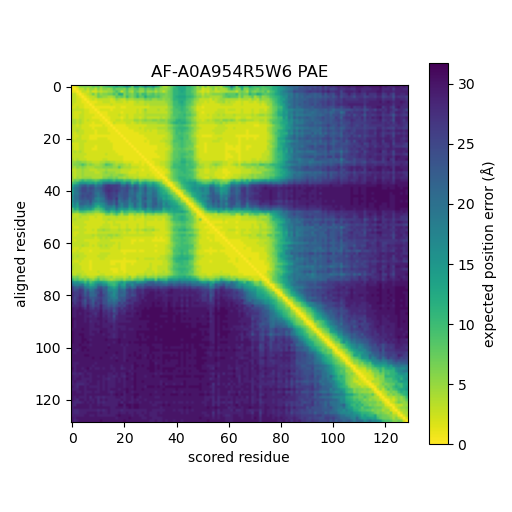M 570 N N . VAL A 1 81 ? -7.134 13.469 15.627 1.00 51.25 81 VAL A N 1
ATOM 571 C CA . VAL A 1 81 ? -6.826 14.537 16.583 1.00 51.25 81 VAL A CA 1
ATOM 572 C C . VAL A 1 81 ? -7.375 15.836 15.996 1.00 51.25 81 VAL A C 1
ATOM 574 O O . VAL A 1 81 ? -6.688 16.588 15.311 1.00 51.25 81 VAL A O 1
ATOM 577 N N . GLY A 1 82 ? -8.669 16.059 16.216 1.00 51.94 82 GLY A N 1
ATOM 578 C CA . GLY A 1 82 ? -9.184 17.406 16.368 1.00 51.94 82 GLY A CA 1
ATOM 579 C C . GLY A 1 82 ? -8.666 17.920 17.705 1.00 51.94 82 GLY A C 1
ATOM 580 O O . GLY A 1 82 ? -9.059 17.419 18.753 1.00 51.94 82 GLY A O 1
ATOM 581 N N . GLU A 1 83 ? -7.736 18.867 17.656 1.00 62.16 83 GLU A N 1
ATOM 582 C CA . GLU A 1 83 ? -7.271 19.637 18.809 1.00 62.16 83 GLU A CA 1
ATOM 583 C C . GLU A 1 83 ? -8.467 20.412 19.390 1.00 62.16 83 GLU A C 1
ATOM 585 O O . GLU A 1 83 ? -8.807 21.502 18.930 1.00 62.16 83 GLU A O 1
ATOM 590 N N . GLY A 1 84 ? -9.154 19.810 20.357 1.00 61.03 84 GLY A N 1
ATOM 591 C CA . GLY A 1 84 ? -10.316 20.389 21.012 1.00 61.03 84 GLY A CA 1
ATOM 592 C C . GLY A 1 84 ? -10.802 19.500 22.149 1.00 61.03 84 GLY A C 1
ATOM 593 O O . GLY A 1 84 ? -11.199 18.362 21.939 1.00 61.03 84 GLY A O 1
ATOM 594 N N . GLU A 1 85 ? -10.813 20.079 23.346 1.00 56.22 85 GLU A N 1
ATOM 595 C CA . GLU A 1 85 ? -11.497 19.624 24.560 1.00 56.22 85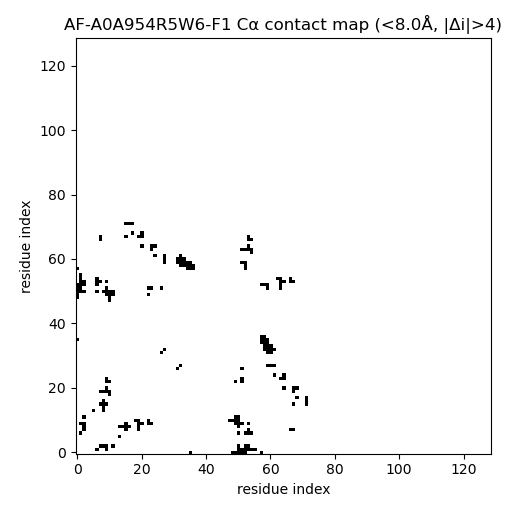 GLU A CA 1
ATOM 596 C C . GLU A 1 85 ? -10.806 18.550 25.431 1.00 56.22 85 GLU A C 1
ATOM 598 O O . GLU A 1 85 ? -11.137 17.370 25.425 1.00 56.22 85 GLU A O 1
ATOM 603 N N . GLY A 1 86 ? -9.955 19.033 26.343 1.00 52.47 86 GLY A N 1
ATOM 604 C CA . GLY A 1 86 ? -10.037 18.639 27.752 1.00 52.47 86 GLY A CA 1
ATOM 605 C C . GLY A 1 86 ? -9.411 17.302 28.146 1.00 52.47 86 GLY A C 1
ATOM 606 O O . GLY A 1 86 ? -9.973 16.233 27.941 1.00 52.47 86 GLY A O 1
ATOM 607 N N . SER A 1 87 ? -8.298 17.405 28.874 1.00 57.19 87 SER A N 1
ATOM 608 C CA . SER A 1 87 ? -7.748 16.352 29.730 1.00 57.19 87 SER A CA 1
ATOM 609 C C . SER A 1 87 ? -8.844 15.496 30.382 1.00 57.19 87 SER A C 1
ATOM 611 O O . SER A 1 87 ? -9.554 15.942 31.287 1.00 57.19 87 SER A O 1
ATOM 613 N N . ARG A 1 88 ? -8.946 14.240 29.948 1.00 52.34 88 ARG A N 1
ATOM 614 C CA . ARG A 1 88 ? -9.452 13.149 30.775 1.00 52.34 88 ARG A CA 1
ATOM 615 C C . ARG A 1 88 ? -8.336 12.135 30.930 1.00 52.34 88 ARG A C 1
ATOM 617 O O . ARG A 1 88 ? -8.189 11.198 30.157 1.00 52.34 88 ARG A O 1
ATOM 624 N N . SER A 1 89 ? -7.542 12.365 31.965 1.00 55.97 89 SER A N 1
ATOM 625 C CA . SER A 1 89 ? -6.827 11.304 32.653 1.00 55.97 89 SER A CA 1
ATOM 626 C C . SER A 1 89 ? -7.817 10.207 33.051 1.00 55.97 89 SER A C 1
ATOM 628 O O . SER A 1 89 ? -8.657 10.427 33.925 1.00 55.97 89 SER A O 1
ATOM 630 N N . SER A 1 90 ? -7.702 9.035 32.442 1.00 52.41 90 SER A N 1
ATOM 631 C CA . SER A 1 90 ? -8.097 7.778 33.079 1.00 52.41 90 SER A CA 1
ATOM 632 C C . SER A 1 90 ? -7.390 6.616 32.387 1.00 52.41 90 SER A C 1
ATOM 634 O O . SER A 1 90 ? -7.613 6.356 31.209 1.00 52.41 90 SER A O 1
ATOM 636 N N . ASP A 1 91 ? -6.507 6.002 33.164 1.00 46.09 91 ASP A N 1
ATOM 637 C CA . ASP A 1 91 ? -5.663 4.826 32.963 1.00 46.09 91 ASP A CA 1
ATOM 638 C C . ASP A 1 91 ? -6.034 3.828 31.842 1.00 46.09 91 ASP A C 1
ATOM 640 O O . ASP A 1 91 ? -7.182 3.387 31.747 1.00 46.09 91 ASP A O 1
ATOM 644 N N . PRO A 1 92 ? -5.045 3.334 31.068 1.00 47.56 92 PRO A N 1
ATOM 645 C CA . PRO A 1 92 ? -5.268 2.399 29.964 1.00 47.56 92 PRO A CA 1
ATOM 646 C C . PRO A 1 92 ? -5.439 0.927 30.399 1.00 47.56 92 PRO A C 1
ATOM 648 O O . PRO A 1 92 ? -5.158 0.030 29.611 1.00 47.56 92 PRO A O 1
ATOM 651 N N . LEU A 1 93 ? -5.890 0.639 31.627 1.00 45.31 93 LEU A N 1
ATOM 652 C CA . LEU A 1 93 ? -5.960 -0.739 32.155 1.00 45.31 93 LEU A CA 1
ATOM 653 C C . LEU A 1 93 ? -7.352 -1.197 32.637 1.00 45.31 93 LEU A C 1
ATOM 655 O O . LEU A 1 93 ? -7.445 -2.211 33.318 1.00 45.31 93 LEU A O 1
ATOM 659 N N . ALA A 1 94 ? -8.440 -0.509 32.269 1.00 49.78 94 ALA A N 1
ATOM 660 C CA . ALA A 1 94 ? -9.797 -0.841 32.744 1.00 49.78 94 ALA A CA 1
ATOM 661 C C . ALA A 1 94 ? -10.815 -1.226 31.645 1.00 49.78 94 ALA A C 1
ATOM 663 O O . ALA A 1 94 ? -12.015 -1.211 31.903 1.00 49.78 94 ALA A O 1
ATOM 664 N N . ALA A 1 95 ? -10.377 -1.557 30.423 1.00 48.84 95 ALA A N 1
ATOM 665 C CA . ALA A 1 95 ? -11.289 -1.764 29.283 1.00 48.84 95 ALA A CA 1
ATOM 666 C C . ALA A 1 95 ? -11.179 -3.130 28.577 1.00 48.84 95 ALA A C 1
ATOM 668 O O . ALA A 1 95 ? -11.692 -3.278 27.471 1.00 48.84 95 ALA A O 1
ATOM 669 N N . SER A 1 96 ? -10.549 -4.137 29.191 1.00 48.53 96 SER A N 1
ATOM 670 C CA . SER A 1 96 ? -10.509 -5.504 28.636 1.00 48.53 96 SER A CA 1
ATOM 671 C C . SER A 1 96 ? -11.213 -6.565 29.488 1.00 48.53 96 SER A C 1
ATOM 673 O O . SER A 1 96 ? -11.158 -7.732 29.121 1.00 48.53 96 SER A O 1
ATOM 675 N N . ASP A 1 97 ? -11.885 -6.190 30.583 1.00 49.47 97 ASP A N 1
ATOM 676 C CA . ASP A 1 97 ? -12.439 -7.149 31.562 1.00 49.47 97 ASP A CA 1
ATOM 677 C C . ASP A 1 97 ? -13.956 -7.005 31.811 1.00 49.47 97 ASP A C 1
ATOM 679 O O . ASP A 1 97 ? -14.469 -7.416 32.842 1.00 49.47 97 ASP A O 1
ATOM 683 N N . ALA A 1 98 ? -14.705 -6.393 30.883 1.00 49.84 98 ALA A N 1
ATOM 684 C CA . ALA A 1 98 ? -16.135 -6.108 31.094 1.00 49.84 98 ALA A CA 1
ATOM 685 C C . ALA A 1 98 ? -17.066 -6.495 29.929 1.00 49.84 98 ALA A C 1
ATOM 687 O O . ALA A 1 98 ? -18.191 -6.007 29.858 1.00 49.84 98 ALA A O 1
ATOM 688 N N . VAL A 1 99 ? -16.631 -7.365 29.008 1.00 47.38 99 VAL A N 1
ATOM 689 C CA . VAL A 1 99 ? -17.456 -7.784 27.848 1.00 47.38 99 VAL A CA 1
ATOM 690 C C . VAL A 1 99 ? -17.830 -9.265 27.815 1.00 47.38 99 VAL A C 1
ATOM 692 O O . VAL A 1 99 ? -18.489 -9.701 26.877 1.00 47.38 99 VAL A O 1
ATOM 695 N N . TYR A 1 100 ? -17.522 -10.015 28.871 1.00 49.81 100 TYR A N 1
ATOM 696 C CA . TYR A 1 100 ? -18.207 -11.273 29.170 1.00 49.81 100 TYR A CA 1
ATOM 697 C C . TYR A 1 100 ? -18.916 -11.113 30.514 1.00 49.81 100 TYR A C 1
ATOM 699 O O . TYR A 1 100 ? -18.406 -11.494 31.561 1.00 49.81 100 TYR A O 1
ATOM 707 N N . SER A 1 101 ? -20.084 -10.466 30.485 1.00 47.69 101 SER A N 1
ATOM 708 C CA . SER A 1 101 ? -21.069 -10.705 31.536 1.00 47.69 101 SER A CA 1
ATOM 709 C C . SER A 1 101 ? -21.613 -12.108 31.295 1.00 47.69 101 SER A C 1
ATOM 711 O O . SER A 1 101 ? -22.370 -12.351 30.359 1.00 47.69 101 SER A O 1
ATOM 713 N N . ASP A 1 102 ? -21.166 -13.025 32.140 1.00 52.31 102 ASP A N 1
ATOM 714 C CA . ASP A 1 102 ? -21.559 -14.433 32.244 1.00 52.31 102 ASP A CA 1
ATOM 715 C C . ASP A 1 102 ? -23.019 -14.609 32.734 1.00 52.31 102 ASP A C 1
ATOM 717 O O . ASP A 1 102 ? -23.375 -15.643 33.274 1.00 52.31 102 ASP A O 1
ATOM 721 N N . ASP A 1 103 ? -23.877 -13.594 32.549 1.00 55.75 103 ASP A N 1
ATOM 722 C CA . ASP A 1 103 ? -25.207 -13.477 33.176 1.00 55.75 103 ASP A CA 1
ATOM 723 C C . ASP A 1 103 ? -26.361 -13.317 32.156 1.00 55.75 103 ASP A C 1
ATOM 725 O O . ASP A 1 103 ? -27.467 -12.918 32.518 1.00 55.75 103 ASP A O 1
ATOM 729 N N . LEU A 1 104 ? -26.148 -13.596 30.860 1.00 52.44 104 LEU A N 1
ATOM 730 C CA . LEU A 1 104 ? -27.199 -13.463 29.825 1.00 52.44 104 LEU A CA 1
ATOM 731 C C . LEU A 1 104 ? -27.607 -14.768 29.120 1.00 52.44 104 LEU A C 1
ATOM 733 O O . LEU A 1 104 ? -28.366 -14.709 28.151 1.00 52.44 104 LEU A O 1
ATOM 737 N N . PHE A 1 105 ? -27.170 -15.941 29.594 1.00 51.69 105 PHE A N 1
ATOM 738 C CA . PHE A 1 105 ? -27.481 -17.213 28.922 1.00 51.69 105 PHE A CA 1
ATOM 739 C C . PHE A 1 105 ? -27.962 -18.370 29.814 1.00 51.69 105 PHE A C 1
ATOM 741 O O . PHE A 1 105 ? -27.993 -19.489 29.313 1.00 51.69 105 PHE A O 1
ATOM 748 N N . ASP A 1 106 ? -28.386 -18.152 31.064 1.00 55.41 106 ASP A N 1
ATOM 749 C CA . ASP A 1 106 ? -28.774 -19.286 31.934 1.00 55.41 106 ASP A CA 1
ATOM 750 C C . ASP A 1 106 ? -30.289 -19.593 31.969 1.00 55.41 106 ASP A C 1
ATOM 752 O O . ASP A 1 106 ? -30.689 -20.746 32.066 1.00 55.41 106 ASP A O 1
ATOM 756 N N . ASP A 1 107 ? -31.179 -18.617 31.757 1.00 56.34 107 ASP A N 1
ATOM 757 C CA . ASP A 1 107 ? -32.598 -18.844 32.105 1.00 56.34 107 ASP A CA 1
ATOM 758 C C . ASP A 1 107 ? -33.498 -19.362 30.959 1.00 56.34 107 ASP A C 1
ATOM 760 O O . ASP A 1 107 ? -34.654 -19.708 31.194 1.00 56.34 107 ASP A O 1
ATOM 764 N N . GLY A 1 108 ? -33.022 -19.402 29.705 1.00 54.12 108 GLY A N 1
ATOM 765 C CA . GLY A 1 108 ? -33.892 -19.648 28.534 1.00 54.12 108 GLY A CA 1
ATOM 766 C C . GLY A 1 108 ? -33.550 -20.858 27.660 1.00 54.12 108 GLY A C 1
ATOM 767 O O . GLY A 1 108 ? -34.417 -21.379 26.953 1.00 54.12 108 GLY A O 1
ATOM 768 N N . VAL A 1 109 ? -32.297 -21.318 27.674 1.00 59.31 109 VAL A N 1
ATOM 769 C CA . VAL A 1 109 ? -31.860 -22.431 26.812 1.00 59.31 109 VAL A CA 1
ATOM 770 C C . VAL A 1 109 ? -32.320 -23.785 27.347 1.00 59.31 109 VAL A C 1
ATOM 772 O O . VAL A 1 109 ? -32.726 -24.637 26.556 1.00 59.31 109 VAL A O 1
ATOM 775 N N . ASP A 1 110 ? -32.369 -23.950 28.668 1.00 61.50 110 ASP A N 1
ATOM 776 C CA . ASP A 1 110 ? -32.863 -25.175 29.301 1.00 61.50 110 ASP A CA 1
ATOM 777 C C . ASP A 1 110 ? -34.374 -25.359 29.110 1.00 61.50 110 ASP A C 1
ATOM 779 O O . ASP A 1 110 ? -34.839 -26.480 28.889 1.00 61.50 110 ASP A O 1
ATOM 783 N N . GLU A 1 111 ? -35.152 -24.270 29.084 1.00 65.31 111 GLU A N 1
ATOM 784 C CA . GLU A 1 111 ? -36.587 -24.337 28.787 1.00 65.31 111 GLU A CA 1
ATOM 785 C C . GLU A 1 111 ? -36.842 -24.723 27.318 1.00 65.31 111 GLU A C 1
ATOM 787 O O . GLU A 1 111 ? -37.696 -25.568 27.033 1.00 65.31 111 GLU A O 1
ATOM 792 N N . LEU A 1 112 ? -36.060 -24.181 26.375 1.00 59.88 112 LEU A N 1
ATOM 793 C CA . LEU A 1 112 ? -36.190 -24.499 24.949 1.00 59.88 112 LEU A CA 1
ATOM 794 C C . LEU A 1 112 ? -35.748 -25.940 24.631 1.00 59.88 112 LEU A C 1
ATOM 796 O O . LEU A 1 112 ? -36.393 -26.627 23.833 1.00 59.88 112 LEU A O 1
ATOM 800 N N . ILE A 1 113 ? -34.687 -26.430 25.284 1.00 63.38 113 ILE A N 1
ATOM 801 C CA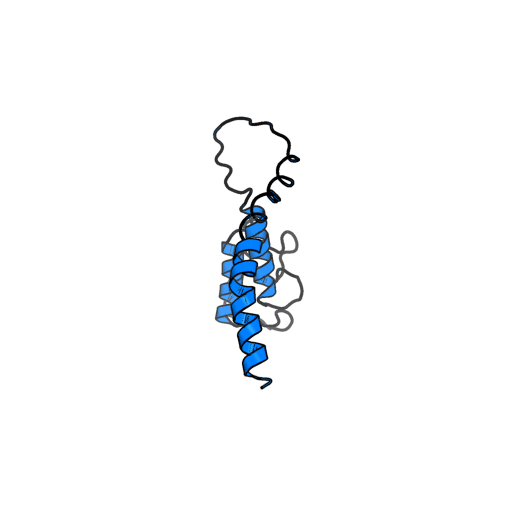 . ILE A 1 113 ? -34.249 -27.830 25.183 1.00 63.38 113 ILE A CA 1
ATOM 802 C C . ILE A 1 113 ? -35.276 -28.766 25.843 1.00 63.38 113 ILE A C 1
ATOM 804 O O . ILE A 1 113 ? -35.591 -29.820 25.283 1.00 63.38 113 ILE A O 1
ATOM 808 N N . GLY A 1 114 ? -35.871 -28.364 26.971 1.00 63.12 114 GLY A N 1
ATOM 809 C CA . GLY A 1 114 ? -36.942 -29.104 27.643 1.00 63.12 114 GLY A CA 1
ATOM 810 C C . GLY A 1 114 ? -38.220 -29.238 26.805 1.00 63.12 114 GLY A C 1
ATOM 811 O O . GLY A 1 114 ? -38.861 -30.290 26.830 1.00 63.12 114 GLY A O 1
ATOM 812 N N . GLN A 1 115 ? -38.563 -28.219 26.010 1.00 60.69 115 GLN A N 1
ATOM 813 C CA . GLN A 1 115 ? -39.727 -28.245 25.115 1.00 60.69 115 GLN A CA 1
ATOM 814 C C . GLN A 1 115 ? -39.492 -29.058 23.827 1.00 60.69 115 GLN A C 1
ATOM 816 O O . GLN A 1 115 ? -40.443 -29.639 23.303 1.00 60.69 115 GLN A O 1
ATOM 821 N N . LEU A 1 116 ? -38.248 -29.162 23.333 1.00 60.75 116 LEU A N 1
ATOM 822 C CA . LEU A 1 116 ? -37.914 -29.973 22.147 1.00 60.75 116 LEU A CA 1
ATOM 823 C C . LEU A 1 116 ? -37.704 -31.468 22.452 1.00 60.75 116 LEU A C 1
ATOM 825 O O . LEU A 1 116 ? -37.924 -32.313 21.582 1.00 60.75 116 LEU A O 1
ATOM 829 N N . ALA A 1 117 ? -37.286 -31.814 23.673 1.00 61.34 117 ALA A N 1
ATOM 830 C CA . ALA A 1 117 ? -36.994 -33.191 24.077 1.00 61.34 117 ALA A CA 1
ATOM 831 C C . ALA A 1 117 ? -38.128 -34.220 23.822 1.00 61.34 117 ALA A C 1
ATOM 833 O O . ALA A 1 117 ? -37.824 -35.299 23.296 1.00 61.34 117 ALA A O 1
ATOM 834 N N . PRO A 1 118 ? -39.420 -33.948 24.119 1.00 63.25 118 PRO A N 1
ATOM 835 C CA . PRO A 1 118 ? -40.475 -34.947 23.926 1.00 63.25 118 PRO A CA 1
ATOM 836 C C . PRO A 1 118 ? -40.760 -35.262 22.448 1.00 63.25 118 PRO A C 1
ATOM 838 O O . PRO A 1 118 ? -41.106 -36.401 22.123 1.00 63.25 118 PRO A O 1
ATOM 841 N N . ASP A 1 119 ? -40.590 -34.288 21.551 1.00 60.78 119 ASP A N 1
ATOM 842 C CA . ASP A 1 119 ? -40.888 -34.440 20.118 1.00 60.78 119 ASP A CA 1
ATOM 843 C C . ASP A 1 119 ? -39.784 -35.234 19.394 1.00 60.78 119 ASP A C 1
ATOM 845 O O . ASP A 1 119 ? -40.036 -36.081 18.526 1.00 60.78 119 ASP A O 1
ATOM 849 N N . ILE A 1 120 ? -38.538 -35.049 19.839 1.00 61.88 120 ILE A N 1
ATOM 850 C CA . ILE A 1 120 ? -37.393 -35.825 19.365 1.00 61.88 120 ILE A CA 1
ATOM 851 C C . ILE A 1 120 ? -37.557 -37.291 19.796 1.00 61.88 120 ILE A C 1
ATOM 853 O O . ILE A 1 120 ? -37.435 -38.185 18.960 1.00 61.88 120 ILE A O 1
ATOM 857 N N . GLU A 1 121 ? -37.916 -37.580 21.052 1.00 59.12 121 GLU A N 1
ATOM 858 C CA . GLU A 1 121 ? -37.998 -38.961 21.556 1.00 59.12 121 GLU A CA 1
ATOM 859 C C . GLU A 1 121 ? -39.113 -39.803 20.899 1.00 59.12 121 GLU A C 1
ATOM 861 O O . GLU A 1 121 ? -38.944 -41.008 20.669 1.00 59.12 121 GLU A O 1
ATOM 866 N N . GLN A 1 122 ? -40.241 -39.183 20.534 1.00 58.22 122 GLN A N 1
ATOM 867 C CA . GLN A 1 122 ? -41.317 -39.864 19.802 1.00 58.22 122 GLN A CA 1
ATOM 868 C C . GLN A 1 122 ? -40.922 -40.208 18.360 1.00 58.22 122 GLN A C 1
ATOM 870 O O . GLN A 1 122 ? -41.319 -41.258 17.841 1.00 58.22 122 GLN A O 1
ATOM 875 N N . THR A 1 123 ? -40.097 -39.370 17.732 1.00 61.19 123 THR A N 1
ATOM 876 C CA . THR A 1 123 ? -39.647 -39.555 16.348 1.00 61.19 123 THR A CA 1
ATOM 877 C C . THR A 1 123 ? -38.770 -40.806 16.200 1.00 61.19 123 THR A C 1
ATOM 879 O O . THR A 1 123 ? -38.991 -41.607 15.289 1.00 61.19 123 THR A O 1
ATOM 882 N N . TRP A 1 124 ? -37.854 -41.067 17.141 1.00 61.19 124 TRP A N 1
ATOM 883 C CA . TRP A 1 124 ? -36.988 -42.260 17.090 1.00 61.19 124 TRP A CA 1
ATOM 884 C C . TRP A 1 124 ? -37.703 -43.557 17.499 1.00 61.19 124 TRP A C 1
ATOM 886 O O . TRP A 1 124 ? -37.329 -44.631 17.026 1.00 61.19 124 TRP A O 1
ATOM 896 N N . LYS A 1 125 ? -38.748 -43.483 18.341 1.00 58.94 125 LYS A N 1
ATOM 897 C CA . LYS A 1 125 ? -39.575 -44.651 18.709 1.00 58.94 125 LYS A CA 1
ATOM 898 C C . LYS A 1 125 ? -40.501 -45.093 17.568 1.00 58.94 125 LYS A C 1
ATOM 900 O O . LYS A 1 125 ? -40.677 -46.291 17.379 1.00 58.94 125 LYS A O 1
ATOM 905 N N . LYS A 1 126 ? -41.020 -44.164 16.753 1.00 58.16 126 LYS A N 1
ATOM 906 C CA . LYS A 1 126 ? -41.818 -44.483 15.549 1.00 58.16 126 LYS A CA 1
ATOM 907 C C . LYS A 1 126 ? -41.011 -45.114 14.411 1.00 58.16 126 LYS A C 1
ATOM 909 O O . LYS A 1 126 ? -41.586 -45.835 13.609 1.00 58.16 126 LYS A O 1
ATOM 914 N N . GLN A 1 127 ? -39.707 -44.852 14.332 1.00 56.44 127 GLN A N 1
ATOM 915 C CA . GLN A 1 127 ? -38.828 -45.430 13.304 1.00 56.44 127 GLN A CA 1
ATOM 916 C C . GLN A 1 127 ? -38.234 -46.796 13.688 1.00 56.44 127 GLN A C 1
ATOM 918 O O . GLN A 1 127 ? -37.563 -47.425 12.872 1.00 56.44 127 GLN A O 1
ATOM 923 N N . ARG A 1 128 ? -38.458 -47.252 14.927 1.00 57.03 128 ARG A N 1
ATOM 924 C CA . ARG A 1 128 ? -37.963 -48.530 15.467 1.00 57.03 128 ARG A CA 1
ATOM 925 C C . ARG A 1 128 ? -39.067 -49.552 15.778 1.00 57.03 128 ARG A C 1
ATOM 927 O O . ARG A 1 128 ? -38.756 -50.581 16.376 1.00 57.03 128 ARG A O 1
ATOM 934 N N . ALA A 1 129 ? -40.310 -49.274 15.388 1.00 52.06 129 ALA A N 1
ATOM 935 C CA . ALA A 1 129 ? -41.438 -50.203 15.457 1.00 52.06 129 ALA A CA 1
ATOM 936 C C . ALA A 1 129 ? -41.748 -50.783 14.073 1.00 52.06 129 ALA A C 1
ATOM 938 O O . ALA A 1 129 ? -41.652 -50.015 13.089 1.00 52.06 129 ALA A O 1
#

Sequence (129 aa):
FTNNNSPLDVNADGFVSPIDALVIINALNSGGARSLMGGLGGEGEGANRFFIDTNGDGLLSPMDVLGVINYLNTNSGHGAVGEGEGSRSSDPLAASDAVYSDDLFDDGVDELIGQLAPDIEQTWKKQRA

Foldseek 3Di:
DADPVARQQFQPPVDLDVVSLVVLVVVCVVPNKAFQVPDPDPPDDDDRRTNQQSPPPRISHVVSSVVSVVVCVVCVVPPDPPPDDDDDDDDPPDPPPPPPPVPDPDPPPVVVCVVCVVVVVVVVVVVVD

Mean predicted aligned error: 18.11 Å

Secondary structure (DSSP, 8-state):
---SS-TT-SS-SSS--HHHHHHHHHHHHHH-SEESSS----TTS-S------SSSSSEE-HHHHHHHHHHHHHHGGG------S------TTSSSSSS--TTSSSSSHHHHHHHHHHHHHHHHHHT--

Solvent-accessible surface area (backbone atoms only — not comparable to full-atom values): 8246 Å² total; per-residue (Å²): 89,53,29,92,91,44,31,53,25,17,77,69,80,84,56,75,49,76,66,31,34,50,53,36,49,50,51,37,73,74,67,44,70,42,63,61,73,78,58,75,73,77,88,79,77,78,94,65,89,51,14,54,20,40,80,68,81,46,42,39,47,73,66,32,33,48,56,34,52,52,51,48,66,67,46,61,81,74,65,76,84,67,94,72,83,76,95,73,90,74,76,98,81,80,84,86,85,78,85,76,72,91,79,82,72,76,87,58,58,62,57,55,52,61,67,48,49,66,63,54,56,52,54,61,53,64,74,73,108

pLDDT: mean 71.78, std 18.55, range [41.38, 95.44]